Protein AF-A0A8I3A8F8-F1 (afdb_monomer_lite)

InterPro domains:
  IPR000783 RNA polymerase, subunit H/Rpb5 C-terminal [PF01191] (119-144)
  IPR005571 RNA polymerase, Rpb5, N-terminal [PF03871] (6-73)
  IPR014381 DNA-directed RNA polymerase subunit Rpo5/Rpb5 [PTHR10535] (3-144)
  IPR035913 RPB5-like RNA polymerase subunit superfamily [G3DSA:3.90.940.20] (117-144)
  IPR036710 RNA polymerase Rpb5, N-terminal domain superfamily [G3DSA:3.40.1340.10] (1-116)
  IPR036710 RNA polymerase Rpb5, N-terminal domain superfamily [SSF53036] (30-120)

Secondary structure (DSSP, 8-state):
--HHHHHHHHB-TT--B--SSHHHHHGGG-SSS---GGGG-EEEE-SS-TT-EEEEEE---SEE-HHHHHHHHHHHHHTT--EEEEEESSEE-HHHHHHHHHHTTT-EEEEEEHHHHSS-GGGSTTS----PPPHHHHHHHHT-

Organism: NCBI:txid495285

Foldseek 3Di:
DDPVVQQVVAPDPPGDGDDDDLVVVVVVPPDDDPDQCQVSWDKDADPVDRVAIETEAEDPDQEDDLVVLVVQVVVCVVVVHQHYEYEHAHYYDPRNVVVCVVCVVRHHYHYDYPVRVPDDPCPDPPRDDDDDDDPVRVVVVVVD

Sequence (144 aa):
MDLASFRAHYANNGGSVECVVVLSYWTRKGADRADSRNQLNFFTNSQDNPADQIFIFFSDEKSVGVKTMRKLLGILEEKSIQRGIIIFPGNMTPSARKVIAAMSQQYRLEEFSEADLLVNITHHTLVPLHEVLTPEQKKDLLQK

pLDDT: mean 74.71, std 20.72, range [31.05, 93.69]

Structure (mmCIF, N/CA/C/O backbone):
data_AF-A0A8I3A8F8-F1
#
_entry.id   AF-A0A8I3A8F8-F1
#
loop_
_atom_site.group_PDB
_atom_site.id
_atom_site.type_symbol
_atom_site.label_atom_id
_atom_site.label_alt_id
_atom_site.label_comp_id
_atom_site.label_asym_id
_atom_site.label_entity_id
_atom_site.label_seq_id
_atom_site.pdbx_PDB_ins_code
_atom_site.Cartn_x
_atom_site.Cartn_y
_atom_site.Cartn_z
_atom_site.occupancy
_atom_site.B_iso_or_equiv
_atom_site.auth_seq_id
_atom_site.auth_comp_id
_atom_site.auth_asym_id
_atom_site.auth_atom_id
_atom_site.pdbx_PDB_model_num
ATOM 1 N N . MET A 1 1 ? -25.615 -20.678 -2.488 1.00 43.72 1 MET A N 1
ATOM 2 C CA . MET A 1 1 ? -25.601 -20.635 -3.965 1.00 43.72 1 MET A CA 1
ATOM 3 C C . MET A 1 1 ? -25.035 -21.949 -4.457 1.00 43.72 1 MET A C 1
ATOM 5 O O . MET A 1 1 ? -24.017 -22.369 -3.920 1.00 43.72 1 MET A O 1
ATOM 9 N N . ASP A 1 2 ? -25.712 -22.628 -5.383 1.00 36.03 2 ASP A N 1
ATOM 10 C CA . ASP A 1 2 ? -25.199 -23.880 -5.941 1.00 36.03 2 ASP A CA 1
ATOM 11 C C . ASP A 1 2 ? -24.080 -23.621 -6.977 1.00 36.03 2 ASP A C 1
ATOM 13 O O . ASP A 1 2 ? -23.972 -22.539 -7.561 1.00 36.03 2 ASP A O 1
ATOM 17 N N . LEU A 1 3 ? -23.236 -24.633 -7.185 1.00 40.59 3 LEU A N 1
ATOM 18 C CA . LEU A 1 3 ? -22.066 -24.606 -8.072 1.00 40.59 3 LEU A CA 1
ATOM 19 C C . LEU A 1 3 ? -22.401 -24.388 -9.560 1.00 40.59 3 LEU A C 1
ATOM 21 O O . LEU A 1 3 ? -21.558 -23.887 -10.305 1.00 40.59 3 LEU A O 1
ATOM 25 N N . ALA A 1 4 ? -23.602 -24.752 -10.008 1.00 43.59 4 ALA A N 1
ATOM 26 C CA . ALA A 1 4 ? -24.065 -24.553 -11.378 1.00 43.59 4 ALA A CA 1
ATOM 27 C C . ALA A 1 4 ? -24.474 -23.093 -11.622 1.00 43.59 4 ALA A C 1
ATOM 29 O O . ALA A 1 4 ? -24.077 -22.507 -12.630 1.00 43.59 4 ALA A O 1
ATOM 30 N N . SER A 1 5 ? -25.158 -22.475 -10.657 1.00 45.03 5 SER A N 1
ATOM 31 C CA . SER A 1 5 ? -25.518 -21.052 -10.690 1.00 45.03 5 SER A CA 1
ATOM 32 C C . SER A 1 5 ? -24.277 -20.143 -10.681 1.00 45.03 5 SER A C 1
ATOM 34 O O . SER A 1 5 ? -24.235 -19.122 -11.367 1.00 45.03 5 SER A O 1
ATOM 36 N N . PHE A 1 6 ? -23.224 -20.548 -9.963 1.00 40.97 6 PHE A N 1
ATOM 37 C CA . PHE A 1 6 ? -21.938 -19.844 -9.923 1.00 40.97 6 PHE A CA 1
ATOM 38 C C . PHE A 1 6 ? -21.132 -19.991 -11.229 1.00 40.97 6 PHE A C 1
ATOM 40 O O . PHE A 1 6 ? -20.544 -19.026 -11.710 1.00 40.97 6 PHE A O 1
ATOM 47 N N . ARG A 1 7 ? -21.151 -21.166 -11.874 1.00 41.94 7 ARG A N 1
ATOM 48 C CA . ARG A 1 7 ? -20.489 -21.371 -13.177 1.00 41.94 7 ARG A CA 1
ATOM 49 C C . ARG A 1 7 ? -21.151 -20.594 -14.314 1.00 41.94 7 ARG A C 1
ATOM 51 O O . ARG A 1 7 ? -20.440 -20.072 -15.162 1.00 41.94 7 ARG A O 1
ATOM 58 N N . ALA A 1 8 ? -22.478 -20.482 -14.327 1.00 48.00 8 ALA A N 1
ATOM 59 C CA . ALA A 1 8 ? -23.197 -19.787 -15.397 1.00 48.00 8 ALA A CA 1
ATOM 60 C C . ALA A 1 8 ? -22.913 -18.274 -15.443 1.00 48.00 8 ALA A C 1
ATOM 62 O O . ALA A 1 8 ? -22.900 -17.686 -16.520 1.00 48.00 8 ALA A O 1
ATOM 63 N N . HIS A 1 9 ? -22.663 -17.649 -14.288 1.00 43.19 9 HIS A N 1
ATOM 64 C CA . HIS A 1 9 ? -22.378 -16.214 -14.206 1.00 43.19 9 HIS A CA 1
ATOM 65 C C . HIS A 1 9 ? -20.888 -15.859 -14.322 1.00 43.19 9 HIS A C 1
ATOM 67 O O . HIS A 1 9 ? -20.578 -14.725 -14.681 1.00 43.19 9 HIS A O 1
ATOM 73 N N . TYR A 1 10 ? -19.978 -16.798 -14.030 1.00 40.03 10 TYR A N 1
ATOM 74 C CA . TYR A 1 10 ? -18.546 -16.506 -13.865 1.00 40.03 10 TYR A CA 1
ATOM 75 C C . TYR A 1 10 ? -17.596 -17.387 -14.694 1.00 40.03 10 TYR A C 1
ATOM 77 O O . TYR A 1 10 ? -16.387 -17.251 -14.533 1.00 40.03 10 TYR A O 1
ATOM 85 N N . ALA A 1 11 ? -18.090 -18.269 -15.574 1.00 33.91 11 ALA A N 1
ATOM 86 C CA . ALA A 1 11 ? -17.243 -19.076 -16.457 1.00 33.91 11 ALA A CA 1
ATOM 87 C C . ALA A 1 11 ? -17.405 -18.678 -17.934 1.00 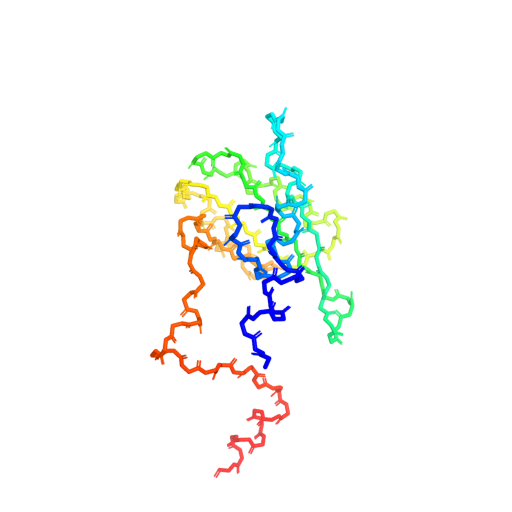33.91 11 ALA A C 1
ATOM 89 O O . ALA A 1 11 ? -18.495 -18.752 -18.496 1.00 33.91 11 ALA A O 1
ATOM 90 N N . ASN A 1 12 ? -16.298 -18.323 -18.591 1.00 41.12 12 ASN A N 1
ATOM 91 C CA . ASN A 1 12 ? -16.210 -18.362 -20.055 1.00 41.12 12 ASN A CA 1
ATOM 92 C C . ASN A 1 12 ? -16.084 -19.833 -20.525 1.00 41.12 12 ASN A C 1
ATOM 94 O O . ASN A 1 12 ? -15.818 -20.702 -19.692 1.00 41.12 12 ASN A O 1
ATOM 98 N N . ASN A 1 13 ? -16.224 -20.119 -21.831 1.00 40.00 13 ASN A N 1
ATOM 99 C CA . ASN A 1 13 ? -16.331 -21.464 -22.462 1.00 40.00 13 ASN A CA 1
ATOM 100 C C . ASN A 1 13 ? -15.266 -22.537 -22.084 1.00 40.00 13 ASN A C 1
ATOM 102 O O . ASN A 1 13 ? -15.340 -23.663 -22.567 1.00 40.00 13 ASN A O 1
ATOM 106 N N . GLY A 1 14 ? -14.289 -22.217 -21.230 1.00 41.94 14 GLY A N 1
ATOM 107 C CA . GLY A 1 14 ? -13.269 -23.113 -20.673 1.00 41.94 14 GLY A CA 1
ATOM 108 C C . GLY A 1 14 ? -13.325 -23.347 -19.151 1.00 41.94 14 GLY A C 1
ATOM 109 O O . GLY A 1 14 ? -12.421 -23.983 -18.622 1.00 41.94 14 GLY A O 1
ATOM 110 N N . GLY A 1 15 ? -14.347 -22.875 -18.424 1.00 35.62 15 GLY A N 1
ATOM 111 C CA . GLY A 1 15 ? -14.662 -23.399 -17.084 1.00 35.62 15 GLY A CA 1
ATOM 112 C C . GLY A 1 15 ? -13.813 -22.929 -15.889 1.00 35.62 15 GLY A C 1
ATOM 113 O O . GLY A 1 15 ? -13.746 -23.663 -14.904 1.00 35.62 15 GLY A O 1
ATOM 114 N N . SER A 1 16 ? -13.219 -21.731 -15.913 1.00 35.06 16 SER A N 1
ATOM 115 C CA . SER A 1 16 ? -12.575 -21.137 -14.722 1.00 35.06 16 SER A CA 1
ATOM 116 C C . SER A 1 16 ? -13.382 -19.955 -14.174 1.00 35.06 16 SER A C 1
ATOM 118 O O . SER A 1 16 ? -13.947 -19.197 -14.957 1.00 35.06 16 SER A O 1
ATOM 120 N N . VAL A 1 17 ? -13.460 -19.845 -12.844 1.00 33.91 17 VAL A N 1
ATOM 121 C CA . VAL A 1 17 ? -14.336 -18.938 -12.075 1.00 33.91 17 VAL A CA 1
ATOM 122 C C . VAL A 1 17 ? -13.547 -17.773 -11.468 1.00 33.91 17 VAL A C 1
ATOM 124 O O . VAL A 1 17 ? -12.486 -17.983 -10.884 1.00 33.91 17 VAL A O 1
ATOM 127 N N . GLU A 1 18 ? -14.074 -16.552 -11.571 1.00 39.47 18 GLU A N 1
ATOM 128 C CA . GLU A 1 18 ? -13.417 -15.323 -11.103 1.00 39.47 18 GLU A CA 1
ATOM 129 C C . GLU A 1 18 ? -14.057 -14.696 -9.858 1.00 39.47 18 GLU A C 1
ATOM 131 O O . GLU A 1 18 ? -15.266 -14.468 -9.814 1.00 39.47 18 GLU A O 1
ATOM 136 N N . CYS A 1 19 ? -13.219 -14.332 -8.878 1.00 31.05 19 CYS A N 1
ATOM 137 C CA . CYS A 1 19 ? -13.615 -13.700 -7.617 1.00 31.05 19 CYS A CA 1
ATOM 138 C C . CYS A 1 19 ? -13.135 -12.232 -7.505 1.00 31.05 19 CYS A C 1
ATOM 140 O O . CYS A 1 19 ? -11.993 -11.948 -7.162 1.00 31.05 19 CYS A O 1
ATOM 142 N N . VAL A 1 20 ? -14.065 -11.331 -7.832 1.00 34.25 20 VAL A N 1
ATOM 143 C CA . VAL A 1 20 ? -14.497 -10.060 -7.201 1.00 34.25 20 VAL A CA 1
ATOM 144 C C . VAL A 1 20 ? -13.481 -8.942 -6.817 1.00 34.25 20 VAL A C 1
ATOM 146 O O . VAL A 1 20 ? -12.651 -9.037 -5.919 1.00 34.25 20 VAL A O 1
ATOM 149 N N . VAL A 1 21 ? -13.719 -7.809 -7.500 1.00 38.59 21 VAL A N 1
ATOM 150 C CA . VAL A 1 21 ? -13.258 -6.399 -7.458 1.00 38.59 21 VAL A CA 1
ATOM 151 C C . VAL A 1 21 ? -11.853 -6.071 -7.953 1.00 38.59 21 VAL A C 1
ATOM 153 O O . VAL A 1 21 ? -11.753 -5.355 -8.951 1.00 38.59 21 VAL A O 1
ATOM 156 N N . VAL A 1 22 ? -10.778 -6.588 -7.353 1.00 39.31 22 VAL A N 1
ATOM 157 C CA . VAL A 1 22 ? -9.417 -6.294 -7.864 1.00 39.31 22 VAL A CA 1
ATOM 158 C C . VAL A 1 22 ? -9.124 -7.121 -9.121 1.00 39.31 22 VAL A C 1
ATOM 160 O O . VAL A 1 22 ? -8.580 -6.603 -10.095 1.00 39.31 22 VAL A O 1
ATOM 163 N N . LEU A 1 23 ? -9.590 -8.375 -9.152 1.00 37.56 23 LEU A N 1
ATOM 164 C CA . LEU A 1 23 ? -9.457 -9.247 -10.322 1.00 37.56 23 LEU A CA 1
ATOM 165 C C . LEU A 1 23 ? -10.349 -8.827 -11.493 1.00 37.56 23 LEU A C 1
ATOM 167 O O . LEU A 1 23 ? -9.898 -8.894 -12.628 1.00 37.56 23 LEU A O 1
ATOM 171 N N . SER A 1 24 ? -11.550 -8.295 -11.243 1.00 38.94 24 SER A N 1
ATOM 172 C CA . SER A 1 24 ? -12.472 -7.890 -12.319 1.00 38.94 24 SER A CA 1
ATOM 173 C C . SER A 1 24 ? -11.958 -6.734 -13.190 1.00 38.94 24 SER A C 1
ATOM 175 O O . SER A 1 24 ? -12.414 -6.573 -14.321 1.00 38.94 24 SER A O 1
ATOM 177 N N . TYR A 1 25 ? -11.004 -5.934 -12.700 1.00 39.12 25 TYR A N 1
ATOM 178 C CA . TYR A 1 25 ? -10.289 -4.961 -13.537 1.00 39.12 25 TYR A CA 1
ATOM 179 C C . TYR A 1 25 ? -9.145 -5.599 -14.337 1.00 39.12 25 TYR A C 1
ATOM 181 O O . TYR A 1 25 ? -8.842 -5.142 -15.438 1.00 39.12 25 TYR A O 1
ATOM 189 N N . TRP A 1 26 ? -8.544 -6.669 -13.814 1.00 41.31 26 TRP A N 1
ATOM 190 C CA . TRP A 1 26 ? -7.421 -7.377 -14.427 1.00 41.31 26 TRP A CA 1
ATOM 191 C C . TRP A 1 26 ? -7.866 -8.292 -15.581 1.00 41.31 26 TRP A C 1
ATOM 193 O O . TRP A 1 26 ? -7.262 -8.295 -16.649 1.00 41.31 26 TRP A O 1
ATOM 203 N N . THR A 1 27 ? -8.979 -9.007 -15.439 1.00 40.84 27 THR A N 1
ATOM 204 C CA . THR A 1 27 ? -9.503 -9.948 -16.452 1.00 40.84 27 THR A CA 1
ATOM 205 C C . THR A 1 27 ? -10.358 -9.329 -17.541 1.00 40.84 27 THR A C 1
ATOM 207 O O . THR A 1 27 ? -10.540 -9.941 -18.594 1.00 40.84 27 THR A O 1
ATOM 210 N N . ARG A 1 28 ? -10.821 -8.084 -17.380 1.00 37.34 28 ARG A N 1
ATOM 211 C CA . ARG A 1 28 ? -11.478 -7.365 -18.484 1.00 37.34 28 ARG A CA 1
ATOM 212 C C . ARG A 1 28 ? -10.496 -6.901 -19.568 1.00 37.34 28 ARG A C 1
ATOM 214 O O . ARG A 1 28 ? -10.931 -6.533 -20.656 1.00 37.34 28 ARG A O 1
ATOM 221 N N . LYS A 1 29 ? -9.188 -6.928 -19.292 1.00 37.31 29 LYS A N 1
ATOM 222 C CA . LYS A 1 29 ? -8.111 -6.543 -20.218 1.00 37.31 29 LYS A CA 1
ATOM 223 C C . LYS A 1 29 ? -7.098 -7.675 -20.434 1.00 37.31 29 LYS A C 1
ATOM 225 O O . LYS A 1 29 ? -5.892 -7.474 -20.370 1.00 37.31 29 LYS A O 1
ATOM 230 N N . GLY A 1 30 ? -7.584 -8.879 -20.713 1.00 44.97 30 GLY A N 1
ATOM 231 C CA . GLY A 1 30 ? -6.732 -10.013 -21.065 1.00 44.97 30 GLY A CA 1
ATOM 232 C C . GLY A 1 30 ? -6.934 -10.491 -22.499 1.00 44.97 30 GLY A C 1
ATOM 233 O O . GLY A 1 30 ? -7.512 -11.556 -22.675 1.00 44.97 30 GLY A O 1
ATOM 234 N N . ALA A 1 31 ? -6.464 -9.739 -23.502 1.00 40.25 31 ALA A N 1
ATOM 235 C CA . ALA A 1 31 ? -6.115 -10.292 -24.819 1.00 40.25 31 ALA A CA 1
ATOM 236 C C . ALA A 1 31 ? -5.251 -9.308 -25.640 1.00 40.25 31 ALA A C 1
ATOM 238 O O . ALA A 1 31 ? -5.726 -8.269 -26.093 1.00 40.25 31 ALA A O 1
ATOM 239 N N . ASP A 1 32 ? -3.992 -9.688 -25.873 1.00 39.19 32 ASP A N 1
ATOM 240 C CA . ASP A 1 32 ? -3.160 -9.275 -27.019 1.00 39.19 32 ASP A CA 1
ATOM 241 C C . ASP A 1 32 ? -2.500 -7.889 -27.093 1.00 39.19 32 ASP A C 1
ATOM 243 O O . ASP A 1 32 ? -2.165 -7.423 -28.187 1.00 39.19 32 ASP A O 1
ATOM 247 N N . ARG A 1 33 ? -2.164 -7.235 -25.978 1.00 40.34 33 ARG A N 1
ATOM 248 C CA . ARG A 1 33 ? -1.206 -6.116 -26.037 1.00 40.34 33 ARG A CA 1
ATOM 249 C C . ARG A 1 33 ? -0.219 -6.189 -24.888 1.00 40.34 33 ARG A C 1
ATOM 251 O O . ARG A 1 33 ? -0.566 -6.562 -23.776 1.00 40.34 33 ARG A O 1
ATOM 258 N N . ALA A 1 34 ? 1.029 -5.827 -25.168 1.00 45.94 34 ALA A N 1
ATOM 259 C CA . ALA A 1 34 ? 2.009 -5.463 -24.156 1.00 45.94 34 ALA A CA 1
ATOM 260 C C . ALA A 1 34 ? 1.487 -4.228 -23.389 1.00 45.94 34 ALA A C 1
ATOM 262 O O . ALA A 1 34 ? 1.885 -3.097 -23.659 1.00 45.94 34 ALA A O 1
ATOM 263 N N . ASP A 1 35 ? 0.512 -4.433 -22.507 1.00 51.22 35 ASP A N 1
ATOM 264 C CA . ASP A 1 35 ? -0.185 -3.383 -21.780 1.00 51.22 35 ASP A CA 1
ATOM 265 C C . ASP A 1 35 ? 0.656 -2.994 -20.563 1.00 51.22 35 ASP A C 1
ATOM 267 O O . ASP A 1 35 ? 0.861 -3.764 -19.628 1.00 51.22 35 ASP A O 1
ATOM 271 N N . SER A 1 36 ? 1.221 -1.790 -20.621 1.00 57.66 36 SER A N 1
ATOM 272 C CA . SER A 1 36 ? 2.103 -1.218 -19.601 1.00 57.66 36 SER A CA 1
ATOM 273 C C . SER A 1 36 ? 1.463 -1.298 -18.208 1.00 57.66 36 SER A C 1
ATOM 275 O O . SER A 1 36 ? 0.338 -0.814 -18.057 1.00 57.66 36 SER A O 1
ATOM 277 N N . ARG A 1 37 ? 2.153 -1.820 -17.173 1.00 64.31 37 ARG A N 1
ATOM 278 C CA . ARG A 1 37 ? 1.557 -1.966 -15.823 1.00 64.31 37 ARG A CA 1
ATOM 279 C C . ARG A 1 37 ? 1.136 -0.632 -15.218 1.00 64.31 37 ARG A C 1
ATOM 281 O O . ARG A 1 37 ? 0.261 -0.601 -14.364 1.00 64.31 37 ARG A O 1
ATOM 288 N N . ASN A 1 38 ? 1.653 0.485 -15.730 1.00 62.12 38 ASN A N 1
ATOM 289 C CA . ASN A 1 38 ? 1.142 1.819 -15.411 1.00 62.12 38 ASN A CA 1
ATOM 290 C C . ASN A 1 38 ? -0.374 2.000 -15.658 1.00 62.12 38 ASN A C 1
ATOM 292 O O . ASN A 1 38 ? -0.974 2.861 -15.020 1.00 62.12 38 ASN A O 1
ATOM 296 N N . GLN A 1 39 ? -1.003 1.220 -16.550 1.00 65.00 39 GLN A N 1
ATOM 297 C CA . GLN A 1 39 ? -2.459 1.238 -16.775 1.00 65.00 39 GLN A CA 1
ATOM 298 C C . GLN A 1 39 ? -3.258 0.557 -15.652 1.00 65.00 39 GLN A C 1
ATOM 300 O O . GLN A 1 39 ? -4.473 0.719 -15.590 1.00 65.00 39 GLN A O 1
ATOM 305 N N . LEU A 1 40 ? -2.590 -0.201 -14.778 1.00 71.62 40 LEU A N 1
ATOM 306 C CA . LEU A 1 40 ? 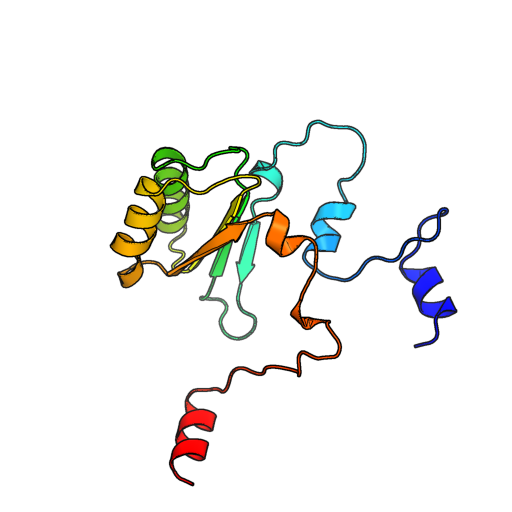-3.193 -0.846 -13.611 1.00 71.62 40 LEU A CA 1
ATOM 307 C C . LEU A 1 40 ? -3.217 0.080 -12.392 1.00 71.62 40 LEU A C 1
ATOM 309 O O . LEU A 1 40 ? -3.751 -0.296 -11.358 1.00 71.62 40 LEU A O 1
ATOM 313 N N . ASN A 1 41 ? -2.644 1.281 -12.488 1.00 79.62 41 ASN A N 1
ATOM 314 C CA . ASN A 1 41 ? -2.682 2.252 -11.403 1.00 79.62 41 ASN A CA 1
ATOM 315 C C . ASN A 1 41 ? -4.088 2.841 -11.286 1.00 79.62 41 ASN A C 1
ATOM 317 O O . ASN A 1 41 ? -4.591 3.439 -12.240 1.00 79.62 41 ASN A O 1
ATOM 321 N N . PHE A 1 42 ? -4.703 2.726 -10.113 1.00 81.00 42 PHE A N 1
ATOM 322 C CA . PHE A 1 42 ? -6.023 3.294 -9.856 1.00 81.00 42 PHE A CA 1
ATOM 323 C C . PHE A 1 42 ? -6.133 3.847 -8.437 1.00 81.00 42 PHE A C 1
ATOM 325 O O . PHE A 1 42 ? -5.327 3.553 -7.553 1.00 81.00 42 PHE A O 1
ATOM 332 N N . PHE A 1 43 ? -7.149 4.682 -8.242 1.00 81.44 43 PHE A N 1
ATOM 333 C CA . PHE A 1 43 ? -7.511 5.254 -6.954 1.00 81.44 43 PHE A CA 1
ATOM 334 C C . PHE A 1 43 ? -8.818 4.625 -6.496 1.00 81.44 43 PHE A C 1
ATOM 336 O O . PHE A 1 43 ? -9.697 4.350 -7.316 1.00 81.44 43 PHE A O 1
ATOM 343 N N . THR A 1 44 ? -8.952 4.421 -5.195 1.00 78.12 44 THR A N 1
ATOM 344 C CA . THR A 1 44 ? -10.209 4.001 -4.582 1.00 78.12 44 THR A CA 1
ATOM 345 C C . THR A 1 44 ? -10.513 4.884 -3.387 1.00 78.12 44 THR A C 1
ATOM 347 O O . THR A 1 44 ? -9.601 5.345 -2.703 1.00 78.12 44 THR A O 1
ATOM 350 N N . ASN A 1 45 ? -11.797 5.101 -3.131 1.00 79.06 45 ASN A N 1
ATOM 351 C CA . ASN A 1 45 ? -12.260 5.869 -1.984 1.00 79.06 45 ASN A CA 1
ATOM 352 C C . ASN A 1 45 ? -12.777 4.908 -0.919 1.00 79.06 45 ASN A C 1
ATOM 354 O O . ASN A 1 45 ? -13.291 3.834 -1.246 1.00 79.06 45 ASN A O 1
ATOM 358 N N . SER A 1 46 ? -12.646 5.294 0.345 1.00 74.50 46 SER A N 1
ATOM 359 C CA . SER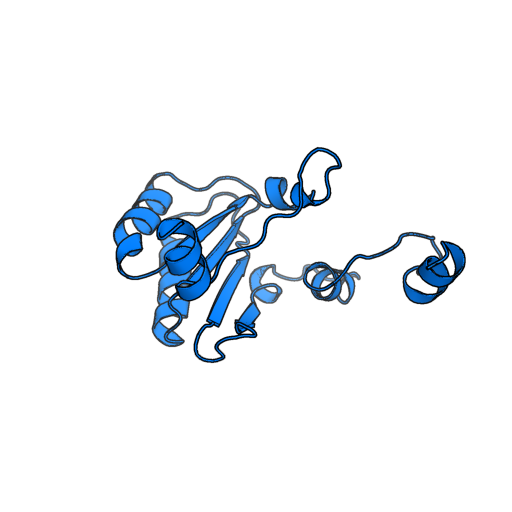 A 1 46 ? -13.285 4.568 1.434 1.00 74.50 46 SER A CA 1
ATOM 360 C C . SER A 1 46 ? -14.807 4.694 1.336 1.00 74.50 46 SER A C 1
ATOM 362 O O . SER A 1 46 ? -15.336 5.733 0.934 1.00 74.50 46 SER A O 1
ATOM 364 N N . GLN A 1 47 ? -15.513 3.628 1.716 1.00 71.81 47 GLN A N 1
ATOM 365 C CA . GLN A 1 47 ? -16.974 3.611 1.768 1.00 71.81 47 GLN A CA 1
ATOM 366 C C . GLN A 1 47 ? -17.507 4.508 2.893 1.00 71.81 47 GLN A C 1
ATOM 368 O O . GLN A 1 47 ? -18.535 5.160 2.723 1.00 71.81 47 GLN A O 1
ATOM 373 N N . ASP A 1 48 ? -16.784 4.572 4.012 1.00 71.44 48 ASP A N 1
ATOM 374 C CA . ASP A 1 48 ? -17.204 5.309 5.206 1.00 71.44 48 ASP A CA 1
ATOM 375 C C . ASP A 1 48 ? -16.818 6.791 5.145 1.00 71.44 48 ASP A C 1
ATOM 377 O O . ASP A 1 48 ? -17.480 7.643 5.735 1.00 71.44 48 ASP A O 1
ATOM 381 N N . ASN A 1 49 ? -15.734 7.115 4.429 1.00 72.12 49 ASN A N 1
ATOM 382 C CA . ASN A 1 49 ? -15.255 8.485 4.288 1.00 72.12 49 ASN A CA 1
ATOM 383 C C . ASN A 1 49 ? -14.754 8.765 2.858 1.00 72.12 49 ASN A C 1
ATOM 385 O O . ASN A 1 49 ? -13.645 8.362 2.514 1.00 72.12 49 ASN A O 1
ATOM 389 N N . PRO A 1 50 ? -15.497 9.524 2.035 1.00 73.75 50 PRO A N 1
ATOM 390 C CA . PRO A 1 50 ? -15.092 9.828 0.662 1.00 73.75 50 PRO A CA 1
ATOM 391 C C . PRO A 1 50 ? -13.882 10.774 0.564 1.00 73.75 50 PRO A C 1
ATOM 393 O O . PRO A 1 50 ? -13.275 10.869 -0.503 1.00 73.75 50 PRO A O 1
ATOM 396 N N . ALA A 1 51 ? -13.519 11.472 1.650 1.00 74.12 51 ALA A N 1
ATOM 397 C CA . ALA A 1 51 ? -12.274 12.241 1.720 1.00 74.12 51 ALA A CA 1
ATOM 398 C C . ALA A 1 51 ? -11.048 11.335 1.900 1.00 74.12 51 ALA A C 1
ATOM 400 O O . ALA A 1 51 ? -9.919 11.765 1.673 1.00 74.12 51 ALA A O 1
ATOM 401 N N . ASP A 1 52 ? -11.267 10.084 2.303 1.00 77.69 52 ASP A N 1
ATOM 402 C CA . ASP A 1 52 ? -10.214 9.106 2.430 1.00 77.69 52 ASP A CA 1
ATOM 403 C C . ASP A 1 52 ? -10.027 8.329 1.127 1.00 77.69 52 ASP A C 1
ATOM 405 O O . ASP A 1 52 ? -10.856 7.499 0.746 1.00 77.69 52 ASP A O 1
ATOM 409 N N . GLN A 1 53 ? -8.922 8.612 0.448 1.00 82.81 53 GLN A N 1
ATOM 410 C CA . GLN A 1 53 ? -8.563 7.977 -0.811 1.00 82.81 53 GLN A CA 1
ATOM 411 C C . GLN A 1 53 ? -7.289 7.162 -0.640 1.00 82.81 53 GLN A C 1
ATOM 413 O O . GLN A 1 53 ? -6.386 7.523 0.117 1.00 82.81 53 GLN A O 1
ATOM 418 N N . ILE A 1 54 ? -7.212 6.065 -1.381 1.00 87.00 54 ILE A N 1
ATOM 419 C CA . ILE A 1 54 ? -6.045 5.197 -1.447 1.00 87.00 54 ILE A CA 1
ATOM 420 C C . ILE A 1 54 ? -5.603 5.138 -2.898 1.00 87.00 54 ILE A C 1
ATOM 422 O O . ILE A 1 54 ? -6.400 4.846 -3.793 1.00 87.00 54 ILE A O 1
ATOM 426 N N . PHE A 1 55 ? -4.320 5.398 -3.127 1.00 88.88 55 PHE A N 1
ATOM 427 C CA . PHE A 1 55 ? -3.710 5.204 -4.433 1.00 88.88 55 PHE A CA 1
ATOM 428 C C . PHE A 1 55 ? -2.965 3.876 -4.494 1.00 88.88 55 PHE A C 1
ATOM 430 O O . PHE A 1 55 ? -2.112 3.604 -3.650 1.00 88.88 55 PHE A O 1
ATOM 437 N N . ILE A 1 56 ? -3.256 3.072 -5.514 1.00 87.81 56 ILE A N 1
ATOM 438 C CA . ILE A 1 56 ? -2.582 1.799 -5.758 1.00 87.81 56 ILE A CA 1
ATOM 439 C C . ILE A 1 56 ? -1.665 1.965 -6.967 1.00 87.81 56 ILE A C 1
ATOM 441 O O . ILE A 1 56 ? -2.111 2.299 -8.068 1.00 87.81 56 ILE A O 1
ATOM 445 N N . PHE A 1 57 ? -0.373 1.735 -6.743 1.00 89.94 57 PHE A N 1
ATOM 446 C CA . PHE A 1 57 ? 0.684 1.909 -7.726 1.00 89.94 57 PHE A CA 1
ATOM 447 C C . PHE A 1 57 ? 1.380 0.582 -8.039 1.00 89.94 57 PHE A C 1
ATOM 449 O O . PHE A 1 57 ? 2.091 0.016 -7.209 1.00 89.94 57 PHE A O 1
ATOM 456 N N . PHE A 1 58 ? 1.221 0.120 -9.272 1.00 88.06 58 PHE A N 1
ATOM 457 C CA . PHE A 1 58 ? 1.905 -1.024 -9.848 1.00 88.06 58 PHE A CA 1
ATOM 458 C C . PHE A 1 58 ? 3.208 -0.576 -10.506 1.00 88.06 58 PHE A C 1
ATOM 460 O O . PHE A 1 58 ? 3.225 0.167 -11.491 1.00 88.06 58 PHE A O 1
ATOM 467 N N . SER A 1 59 ? 4.323 -1.055 -9.963 1.00 87.44 59 SER A N 1
ATOM 468 C CA . SER A 1 59 ? 5.641 -0.814 -10.532 1.00 87.44 59 SER A CA 1
ATOM 469 C C . SER A 1 59 ? 5.929 -1.771 -11.691 1.00 87.44 59 SER A C 1
ATOM 471 O O . SER A 1 59 ? 5.823 -2.988 -11.557 1.00 87.44 59 SER A O 1
ATOM 473 N N . ASP A 1 60 ? 6.389 -1.220 -12.815 1.00 84.69 60 ASP A N 1
ATOM 474 C CA . ASP A 1 60 ? 6.969 -1.986 -13.926 1.00 84.69 60 ASP A CA 1
ATOM 475 C C . ASP A 1 60 ? 8.399 -2.476 -13.640 1.00 84.69 60 ASP A C 1
ATOM 477 O O . ASP A 1 60 ? 8.903 -3.391 -14.297 1.00 84.69 60 ASP A O 1
ATOM 481 N N . GLU A 1 61 ? 9.074 -1.874 -12.659 1.00 84.50 61 GLU A N 1
ATOM 482 C CA . GLU A 1 61 ? 10.465 -2.177 -12.338 1.00 84.50 61 GLU A CA 1
ATOM 483 C C . GLU A 1 61 ? 10.578 -3.436 -11.469 1.00 84.50 61 GLU A C 1
ATOM 485 O O . GLU A 1 61 ? 9.982 -3.517 -10.394 1.00 84.50 61 GLU A O 1
ATOM 490 N N . LYS A 1 62 ? 11.423 -4.391 -11.891 1.00 84.12 62 LYS A N 1
ATOM 491 C CA . LYS A 1 62 ? 11.781 -5.579 -11.087 1.00 84.12 62 LYS A CA 1
ATOM 492 C C . LYS A 1 62 ? 12.449 -5.219 -9.762 1.00 84.12 62 LYS A C 1
ATOM 494 O O . LYS A 1 62 ? 12.315 -5.950 -8.789 1.00 84.12 62 LYS A O 1
ATOM 499 N N . SER A 1 63 ? 13.210 -4.132 -9.739 1.00 87.25 63 SER A N 1
ATOM 500 C CA . SER A 1 63 ? 13.856 -3.627 -8.535 1.00 87.25 63 SER A CA 1
ATOM 501 C C . SER A 1 63 ? 13.445 -2.183 -8.351 1.00 87.25 63 SER A C 1
ATOM 503 O O . SER A 1 63 ? 13.843 -1.326 -9.139 1.00 87.25 63 SER A O 1
ATOM 505 N N . VAL A 1 64 ? 12.618 -1.920 -7.345 1.00 90.62 64 VAL A N 1
ATOM 506 C CA . VAL A 1 64 ? 12.078 -0.579 -7.141 1.00 90.62 64 VAL A CA 1
ATOM 507 C C . VAL A 1 64 ? 13.111 0.269 -6.408 1.00 90.62 64 VAL A C 1
ATOM 509 O O . VAL A 1 64 ? 13.575 -0.051 -5.306 1.00 90.62 64 VAL A O 1
ATOM 512 N N . GLY A 1 65 ? 13.500 1.365 -7.051 1.00 91.81 65 GLY A N 1
ATOM 513 C CA . GLY A 1 65 ? 14.467 2.322 -6.528 1.00 91.81 65 GLY A CA 1
ATOM 514 C C . GLY A 1 65 ? 13.836 3.547 -5.864 1.00 91.81 65 GLY A C 1
ATOM 515 O O . GLY A 1 65 ? 12.625 3.769 -5.877 1.00 91.81 65 GLY A O 1
ATOM 516 N N . VAL A 1 66 ? 14.702 4.423 -5.347 1.00 90.50 66 VAL A N 1
ATOM 517 C CA . VAL A 1 66 ? 14.309 5.727 -4.777 1.00 90.50 66 VAL A CA 1
ATOM 518 C C . VAL A 1 66 ? 13.618 6.615 -5.820 1.00 90.50 66 VAL A C 1
ATOM 520 O O . VAL A 1 66 ? 12.731 7.391 -5.478 1.00 90.50 66 VAL A O 1
ATOM 523 N N . LYS A 1 67 ? 13.996 6.494 -7.099 1.00 91.19 67 LYS A N 1
ATOM 524 C CA . LYS A 1 67 ? 13.401 7.256 -8.207 1.00 91.19 67 LYS A CA 1
ATOM 525 C C . LYS A 1 67 ? 11.895 7.000 -8.326 1.00 91.19 67 LYS A C 1
ATOM 527 O O . LYS A 1 67 ? 11.114 7.947 -8.371 1.00 91.19 67 LYS A O 1
ATOM 532 N N . THR A 1 68 ? 11.500 5.732 -8.326 1.00 90.56 68 THR A N 1
ATOM 533 C CA . THR A 1 68 ? 10.101 5.302 -8.452 1.00 90.56 68 THR A CA 1
ATOM 534 C C . THR A 1 68 ? 9.296 5.681 -7.214 1.00 90.56 68 THR A C 1
ATOM 536 O O . THR A 1 68 ? 8.178 6.171 -7.340 1.00 90.56 68 THR A O 1
ATOM 539 N N . MET A 1 69 ? 9.909 5.607 -6.029 1.00 90.81 69 MET A N 1
ATOM 540 C CA . MET A 1 69 ? 9.291 6.094 -4.792 1.00 90.81 69 MET A CA 1
ATOM 541 C C . MET A 1 69 ? 9.022 7.606 -4.818 1.00 90.81 69 MET A C 1
ATOM 543 O O . MET A 1 69 ? 7.944 8.052 -4.442 1.00 90.81 69 MET A O 1
ATOM 547 N N . ARG A 1 70 ? 9.965 8.416 -5.318 1.00 90.06 70 ARG A N 1
ATOM 548 C CA . ARG A 1 70 ? 9.753 9.867 -5.479 1.00 90.06 70 ARG A CA 1
ATOM 549 C C . ARG A 1 70 ? 8.634 10.180 -6.472 1.00 90.06 70 ARG A C 1
ATOM 551 O O . ARG A 1 70 ? 7.875 11.111 -6.238 1.00 90.06 70 ARG A O 1
ATOM 558 N N . LYS A 1 71 ? 8.509 9.394 -7.549 1.00 90.38 71 LYS A N 1
ATOM 559 C CA . LYS A 1 71 ? 7.393 9.512 -8.500 1.00 90.38 71 LYS A CA 1
ATOM 560 C C . LYS A 1 71 ? 6.052 9.233 -7.816 1.00 90.38 71 LYS A C 1
ATOM 562 O O . LYS A 1 71 ? 5.119 10.002 -8.005 1.00 90.38 71 LYS A O 1
ATOM 567 N N . LEU A 1 72 ? 5.972 8.169 -7.013 1.00 89.69 72 LEU A N 1
ATOM 568 C CA . LEU A 1 72 ? 4.774 7.841 -6.235 1.00 89.69 72 LEU A CA 1
ATOM 569 C C . LEU A 1 72 ? 4.398 8.983 -5.282 1.00 89.69 72 LEU A C 1
ATOM 571 O O . LEU A 1 72 ? 3.257 9.432 -5.293 1.00 89.69 72 LEU A O 1
ATOM 575 N N . LEU A 1 73 ? 5.367 9.485 -4.513 1.00 90.50 73 LEU A N 1
ATOM 576 C CA . LEU A 1 73 ? 5.163 10.607 -3.593 1.00 90.50 73 LEU A CA 1
ATOM 577 C C . LEU A 1 73 ? 4.676 11.871 -4.310 1.00 90.50 73 LEU A C 1
ATOM 579 O O . LEU A 1 73 ? 3.765 12.519 -3.816 1.00 90.50 73 LEU A O 1
ATOM 583 N N . GLY A 1 74 ? 5.220 12.184 -5.490 1.00 91.06 74 GLY A N 1
ATOM 584 C CA . GLY A 1 74 ? 4.762 13.328 -6.281 1.00 91.06 74 GLY A CA 1
ATOM 585 C C . GLY A 1 74 ? 3.296 13.210 -6.710 1.00 91.06 74 GLY A C 1
ATOM 586 O O . GLY A 1 74 ? 2.560 14.185 -6.629 1.00 91.06 74 GLY A O 1
ATOM 587 N N . ILE A 1 75 ? 2.845 12.010 -7.096 1.00 89.50 75 ILE A N 1
ATOM 588 C CA . ILE A 1 75 ? 1.434 11.770 -7.451 1.00 89.50 75 ILE A CA 1
ATOM 589 C C . ILE A 1 75 ? 0.526 11.914 -6.220 1.00 89.50 75 ILE A C 1
ATOM 591 O O . ILE A 1 75 ? -0.570 12.466 -6.323 1.00 89.50 75 ILE A O 1
ATOM 595 N N . LEU A 1 76 ? 0.971 11.411 -5.064 1.00 90.19 76 LEU A N 1
ATOM 596 C CA . LEU A 1 76 ? 0.234 11.530 -3.803 1.00 90.19 76 LEU A CA 1
ATOM 597 C C . LEU A 1 76 ? 0.105 12.989 -3.360 1.00 90.19 76 LEU A C 1
ATOM 599 O O . LEU A 1 76 ? -0.977 13.408 -2.962 1.00 90.19 76 LEU A O 1
ATOM 603 N N . GLU A 1 77 ? 1.180 13.765 -3.480 1.00 91.25 77 GLU A N 1
ATOM 604 C CA . GLU A 1 77 ? 1.192 15.191 -3.157 1.00 91.25 77 GLU A CA 1
ATOM 605 C C . GLU A 1 77 ? 0.292 15.993 -4.109 1.00 91.25 77 GLU A C 1
ATOM 607 O O . GLU A 1 77 ? -0.553 16.757 -3.647 1.00 91.25 77 GLU A O 1
ATOM 612 N N . GLU A 1 78 ? 0.388 15.757 -5.423 1.00 91.12 78 GLU A N 1
ATOM 613 C CA . GLU A 1 78 ? -0.429 16.434 -6.443 1.00 91.12 78 GLU A CA 1
ATOM 614 C C . GLU A 1 78 ? -1.932 16.204 -6.234 1.00 91.12 78 GLU A C 1
ATOM 616 O O . GLU A 1 78 ? -2.743 17.114 -6.408 1.00 91.12 78 GLU A O 1
ATOM 621 N N . LYS A 1 79 ? -2.315 14.986 -5.841 1.00 84.88 79 LYS A N 1
ATOM 622 C CA . LYS A 1 79 ? -3.717 14.613 -5.613 1.00 84.88 79 LYS A CA 1
ATOM 623 C C . LYS A 1 79 ? -4.171 14.784 -4.164 1.00 84.88 79 LYS A C 1
ATOM 625 O O . LYS A 1 79 ? -5.332 14.514 -3.872 1.00 84.88 79 LYS A O 1
ATOM 630 N N . SER A 1 80 ? -3.288 15.242 -3.275 1.00 87.69 80 SER A N 1
ATOM 631 C CA . SER A 1 80 ? -3.541 15.387 -1.837 1.00 87.69 80 SER A CA 1
ATOM 632 C C . SER A 1 80 ? -4.037 14.092 -1.169 1.00 87.69 80 SER A C 1
ATOM 634 O O . SER A 1 80 ? -4.966 14.085 -0.364 1.00 87.69 80 SER A O 1
ATOM 636 N N . ILE A 1 81 ? -3.412 12.965 -1.517 1.00 87.50 81 ILE A N 1
ATOM 637 C CA . ILE A 1 81 ? -3.754 11.638 -0.999 1.00 87.50 81 ILE A CA 1
ATOM 638 C C . ILE A 1 81 ? -2.734 11.225 0.060 1.00 87.50 81 ILE A C 1
ATOM 640 O O . ILE A 1 81 ? -1.528 11.245 -0.171 1.00 87.50 81 ILE A O 1
ATOM 644 N N . GLN A 1 82 ? -3.220 10.805 1.227 1.00 87.06 82 GLN A N 1
ATOM 645 C CA . GLN A 1 82 ? -2.364 10.445 2.363 1.00 87.06 82 GLN A CA 1
ATOM 646 C C . GLN A 1 82 ? -1.976 8.960 2.395 1.00 87.06 82 GLN A C 1
ATOM 648 O O . GLN A 1 82 ? -1.000 8.595 3.053 1.00 87.06 82 GLN A O 1
ATOM 653 N N . ARG A 1 83 ? -2.731 8.097 1.700 1.00 89.19 83 ARG A N 1
ATOM 654 C CA . ARG A 1 83 ? -2.548 6.639 1.685 1.00 89.19 83 ARG A CA 1
ATOM 655 C C . ARG A 1 83 ? -2.123 6.130 0.314 1.00 89.19 83 ARG A C 1
ATOM 657 O O . ARG A 1 83 ? -2.774 6.397 -0.694 1.00 89.19 83 ARG A O 1
ATOM 664 N N . GLY A 1 84 ? -1.052 5.346 0.294 1.00 89.44 84 GLY A N 1
ATOM 665 C CA . GLY A 1 84 ? -0.517 4.752 -0.924 1.00 89.44 84 GLY A CA 1
ATOM 666 C C . GLY A 1 84 ? -0.110 3.300 -0.720 1.00 89.44 84 GLY A C 1
ATOM 667 O O . GLY A 1 84 ? 0.481 2.954 0.299 1.00 89.44 84 GLY A O 1
ATOM 668 N N . ILE A 1 85 ? -0.394 2.464 -1.710 1.00 90.38 85 ILE A N 1
ATOM 669 C CA . ILE A 1 85 ? 0.039 1.070 -1.760 1.00 90.38 85 ILE A CA 1
ATOM 670 C C . ILE A 1 85 ? 0.917 0.898 -2.996 1.00 90.38 85 ILE A C 1
ATOM 672 O O . ILE A 1 85 ? 0.499 1.246 -4.100 1.00 90.38 85 ILE A O 1
ATOM 676 N N . ILE A 1 86 ? 2.124 0.359 -2.821 1.00 90.50 86 ILE A N 1
ATOM 677 C CA . ILE A 1 86 ? 3.021 0.012 -3.927 1.00 90.50 86 ILE A CA 1
ATOM 678 C C . ILE A 1 86 ? 3.132 -1.501 -4.088 1.00 90.50 86 ILE A C 1
ATOM 680 O O . ILE A 1 86 ? 3.446 -2.215 -3.139 1.00 90.50 86 ILE A O 1
ATOM 684 N N . ILE A 1 87 ? 2.916 -1.968 -5.317 1.00 89.94 87 ILE A N 1
ATOM 685 C CA . ILE A 1 87 ? 3.006 -3.375 -5.707 1.00 89.94 87 ILE A CA 1
ATOM 686 C C . ILE A 1 87 ? 4.170 -3.541 -6.683 1.00 89.94 87 ILE A C 1
ATOM 688 O O . ILE A 1 87 ? 4.291 -2.776 -7.646 1.00 89.94 87 ILE A O 1
ATOM 692 N N . PHE A 1 88 ? 5.038 -4.526 -6.442 1.00 89.50 88 PHE A N 1
ATOM 693 C CA . PHE A 1 88 ? 6.225 -4.755 -7.268 1.00 89.50 88 PHE A CA 1
ATOM 694 C C . PHE A 1 88 ? 6.508 -6.244 -7.552 1.00 89.50 88 PHE A C 1
ATOM 696 O O . PHE A 1 88 ? 6.362 -7.073 -6.655 1.00 89.50 88 PHE A O 1
ATOM 703 N N . PRO A 1 89 ? 6.976 -6.593 -8.769 1.00 86.25 89 PRO A N 1
ATOM 704 C CA . PRO A 1 89 ? 7.207 -7.987 -9.175 1.00 86.25 89 PRO A CA 1
ATOM 705 C C . PRO A 1 89 ? 8.454 -8.638 -8.564 1.00 86.25 89 PRO A C 1
ATOM 707 O O . PRO A 1 89 ? 8.552 -9.861 -8.526 1.00 86.25 89 PRO A O 1
ATOM 710 N N . GLY A 1 90 ? 9.458 -7.848 -8.178 1.00 88.12 90 GLY A N 1
ATOM 711 C CA . GLY A 1 90 ? 10.728 -8.368 -7.666 1.00 88.12 90 GLY A CA 1
ATOM 712 C C . GLY A 1 90 ? 11.020 -7.881 -6.258 1.00 88.12 90 GLY A C 1
ATOM 713 O O . GLY A 1 90 ? 10.290 -8.216 -5.334 1.00 88.12 90 GLY A O 1
ATOM 714 N N . ASN A 1 91 ? 12.083 -7.092 -6.091 1.00 88.44 91 ASN A N 1
ATOM 715 C CA . ASN A 1 91 ? 12.554 -6.671 -4.773 1.00 88.44 91 ASN A CA 1
ATOM 716 C C . ASN A 1 91 ? 12.487 -5.155 -4.582 1.00 88.44 91 ASN A C 1
ATOM 718 O O . ASN A 1 91 ? 12.744 -4.364 -5.492 1.00 88.44 91 ASN A O 1
ATOM 722 N N . MET A 1 92 ? 12.230 -4.755 -3.343 1.00 89.75 92 MET A N 1
ATOM 723 C CA . MET A 1 92 ? 12.317 -3.370 -2.906 1.00 89.75 92 MET A CA 1
ATOM 724 C C . MET A 1 92 ? 13.745 -3.057 -2.443 1.00 89.75 92 MET A C 1
ATOM 726 O O . MET A 1 92 ? 14.291 -3.746 -1.577 1.00 89.75 92 MET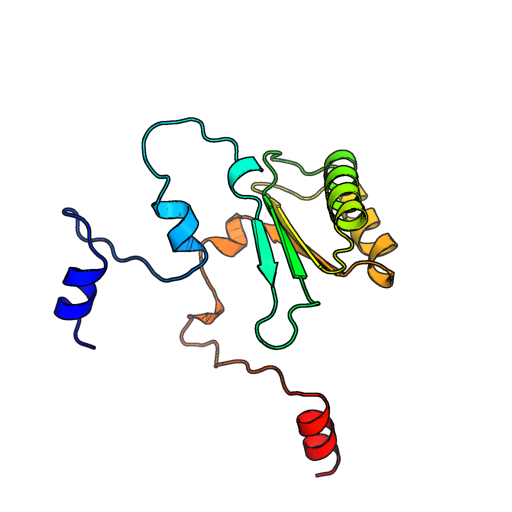 A O 1
ATOM 730 N N . THR A 1 93 ? 14.380 -2.017 -2.994 1.00 93.06 93 THR A N 1
ATOM 731 C CA . THR A 1 93 ? 15.737 -1.644 -2.554 1.00 93.06 93 THR A CA 1
ATOM 732 C C . THR A 1 93 ? 15.733 -1.083 -1.120 1.00 93.06 93 THR A C 1
ATOM 734 O O . THR A 1 93 ? 14.836 -0.310 -0.765 1.00 93.06 93 THR A O 1
ATOM 737 N N . PRO A 1 94 ? 16.757 -1.370 -0.287 1.00 91.94 94 PRO A N 1
ATOM 738 C CA . PRO A 1 94 ? 16.822 -0.857 1.087 1.00 91.94 94 PRO A CA 1
ATOM 739 C C . PRO A 1 94 ? 16.767 0.673 1.168 1.00 91.94 94 PRO A C 1
ATOM 741 O O . PRO A 1 94 ? 16.162 1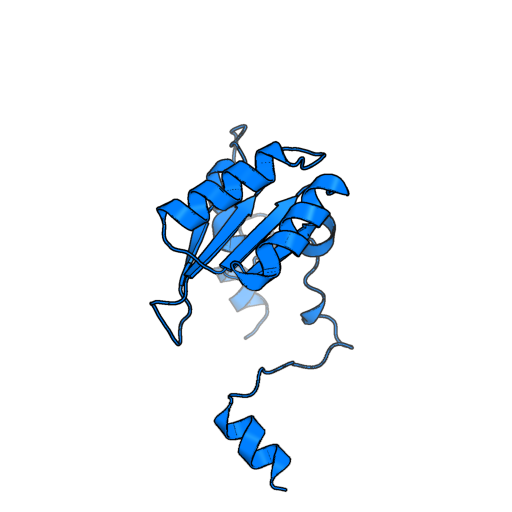.235 2.077 1.00 91.94 94 PRO A O 1
ATOM 744 N N . SER A 1 95 ? 17.365 1.363 0.194 1.00 92.69 95 SER A N 1
ATOM 745 C CA . SER A 1 95 ? 17.342 2.827 0.112 1.00 92.69 95 SER A CA 1
ATOM 746 C C . SER A 1 95 ? 15.933 3.382 -0.067 1.00 92.69 95 SER A C 1
ATOM 748 O O . SER A 1 95 ? 15.628 4.446 0.458 1.00 92.69 95 SER A O 1
ATOM 750 N N . ALA A 1 96 ? 15.067 2.675 -0.786 1.00 90.69 96 ALA A N 1
ATOM 751 C CA . ALA A 1 96 ? 13.701 3.116 -1.003 1.00 90.69 96 ALA A CA 1
ATOM 752 C C . ALA A 1 96 ? 12.780 2.755 0.178 1.00 90.69 96 ALA A C 1
ATOM 754 O O . ALA A 1 96 ? 11.945 3.576 0.548 1.00 90.69 96 ALA A O 1
ATOM 755 N N . ARG A 1 97 ? 13.030 1.641 0.884 1.00 91.12 97 ARG A N 1
ATOM 756 C CA . ARG A 1 97 ? 12.411 1.372 2.200 1.00 91.12 97 ARG A CA 1
ATOM 757 C C . ARG A 1 97 ? 12.711 2.457 3.232 1.00 91.12 97 ARG A C 1
ATOM 759 O O . ARG A 1 97 ? 11.832 2.851 3.991 1.00 91.12 97 ARG A O 1
ATOM 766 N N . LYS A 1 98 ? 13.935 3.000 3.232 1.00 92.19 98 LYS A N 1
ATOM 767 C CA . LYS A 1 98 ? 14.283 4.148 4.090 1.00 92.19 98 LYS A CA 1
ATOM 768 C C . LYS A 1 98 ? 13.425 5.378 3.791 1.00 92.19 98 LYS A C 1
ATOM 770 O O . LYS A 1 98 ? 13.093 6.106 4.717 1.00 92.19 98 LYS A O 1
ATOM 775 N N . VAL A 1 99 ? 13.056 5.605 2.528 1.00 89.06 99 VAL A N 1
ATOM 776 C CA . VAL A 1 99 ? 12.172 6.720 2.146 1.00 89.06 99 VAL A CA 1
ATOM 777 C C . VAL A 1 99 ? 10.757 6.497 2.675 1.00 89.06 99 VAL A C 1
ATOM 779 O O . VAL A 1 99 ? 10.186 7.427 3.234 1.00 89.06 99 VAL A O 1
ATOM 782 N N . ILE A 1 100 ? 10.227 5.273 2.572 1.00 89.38 100 ILE A N 1
ATOM 783 C CA . ILE A 1 100 ? 8.929 4.907 3.166 1.00 89.38 100 ILE A CA 1
ATOM 784 C C . ILE A 1 100 ? 8.939 5.186 4.674 1.00 89.38 100 ILE A C 1
ATOM 786 O O . ILE A 1 100 ? 8.063 5.879 5.182 1.00 89.38 100 ILE A O 1
ATOM 790 N N . ALA A 1 101 ? 9.971 4.719 5.381 1.00 89.56 101 ALA A N 1
ATOM 791 C CA . ALA A 1 101 ? 10.102 4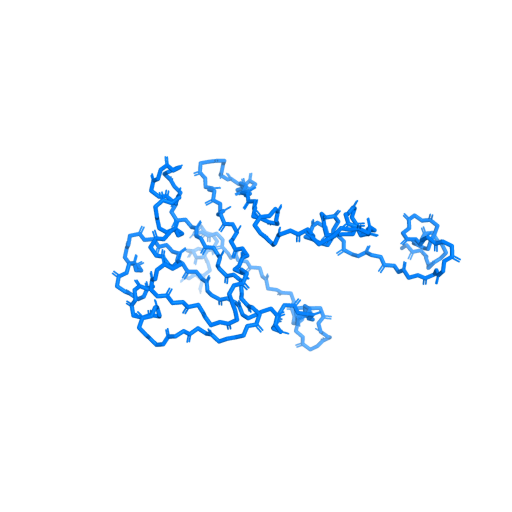.941 6.817 1.00 89.56 101 ALA A CA 1
ATOM 792 C C . ALA A 1 101 ? 10.225 6.434 7.174 1.00 89.56 101 ALA A C 1
ATOM 794 O O . ALA A 1 101 ? 9.577 6.892 8.112 1.00 89.56 101 ALA A O 1
ATOM 795 N N . ALA A 1 102 ? 11.006 7.206 6.412 1.00 89.81 102 ALA A N 1
ATOM 796 C CA . ALA A 1 102 ? 11.177 8.642 6.635 1.00 89.81 102 ALA A CA 1
ATOM 797 C C . ALA A 1 102 ? 9.879 9.435 6.421 1.00 89.81 102 ALA A C 1
ATOM 799 O O . ALA A 1 102 ? 9.626 10.399 7.136 1.00 89.81 102 ALA A O 1
ATOM 800 N N . MET A 1 103 ? 9.049 9.014 5.464 1.00 87.38 103 MET A N 1
ATOM 801 C CA . MET A 1 103 ? 7.784 9.676 5.137 1.00 87.38 103 MET A CA 1
ATOM 802 C C . MET A 1 103 ? 6.586 9.119 5.913 1.00 87.38 103 MET A C 1
ATOM 804 O O . MET A 1 103 ? 5.491 9.654 5.776 1.00 87.38 103 MET A O 1
ATOM 808 N N . SER A 1 104 ? 6.785 8.102 6.758 1.00 84.69 104 SER A N 1
ATOM 809 C CA . SER A 1 104 ? 5.718 7.419 7.508 1.00 84.69 104 SER A CA 1
ATOM 810 C C . SER A 1 104 ? 4.904 8.329 8.436 1.00 84.69 104 SER A C 1
ATOM 812 O O . SER A 1 104 ? 3.763 8.012 8.760 1.00 84.69 104 SER A O 1
ATOM 814 N N . GLN A 1 105 ? 5.472 9.465 8.858 1.00 86.06 105 GLN A N 1
ATOM 815 C CA . GLN A 1 105 ? 4.772 10.460 9.677 1.00 86.06 105 GLN A CA 1
ATOM 816 C C . GLN A 1 105 ? 3.763 11.292 8.874 1.00 86.06 105 GLN A C 1
ATOM 818 O O . GLN A 1 105 ? 2.778 11.756 9.440 1.00 86.06 105 GLN A O 1
ATOM 823 N N . GLN A 1 106 ? 4.015 11.494 7.578 1.00 87.06 106 GLN A N 1
ATOM 824 C CA . GLN A 1 106 ? 3.195 12.334 6.701 1.00 87.06 106 GLN A CA 1
ATOM 825 C C . GLN A 1 106 ? 2.286 11.502 5.791 1.00 87.06 106 GLN A C 1
ATOM 827 O O . GLN A 1 106 ? 1.135 11.868 5.568 1.00 87.06 106 GLN A O 1
ATOM 832 N N . TYR A 1 107 ? 2.796 10.383 5.279 1.00 88.25 107 TYR A N 1
ATOM 833 C CA . TYR A 1 107 ? 2.099 9.491 4.362 1.00 88.25 107 TYR A CA 1
ATOM 834 C C . TYR A 1 107 ? 2.097 8.070 4.909 1.00 88.25 107 TYR A C 1
ATOM 836 O O . TYR A 1 107 ? 3.120 7.550 5.356 1.00 88.25 107 TYR A O 1
ATOM 844 N N . ARG A 1 108 ? 0.953 7.399 4.797 1.00 89.50 108 ARG A N 1
ATOM 845 C CA . ARG A 1 108 ? 0.843 5.974 5.089 1.00 89.50 108 ARG A CA 1
ATOM 846 C C . ARG A 1 108 ? 1.088 5.188 3.807 1.00 89.50 108 ARG A C 1
ATOM 848 O O . ARG A 1 108 ? 0.187 5.032 2.983 1.00 89.50 108 ARG A O 1
ATOM 855 N N . LEU A 1 109 ? 2.327 4.734 3.648 1.00 90.81 109 LEU A N 1
ATOM 856 C CA . LEU A 1 109 ? 2.764 3.937 2.507 1.00 90.81 109 LEU A CA 1
ATOM 857 C C . LEU A 1 109 ? 2.932 2.474 2.905 1.00 90.81 109 LEU A C 1
ATOM 859 O O . LEU A 1 109 ? 3.631 2.172 3.871 1.00 90.81 109 LEU A O 1
ATOM 863 N N . GLU A 1 110 ? 2.323 1.580 2.135 1.00 90.31 110 GLU A N 1
ATOM 864 C CA . GLU A 1 110 ? 2.402 0.132 2.331 1.00 90.31 110 GLU A CA 1
ATOM 865 C C . GLU A 1 110 ? 3.024 -0.525 1.091 1.00 90.31 110 GLU A C 1
ATOM 867 O O . GLU A 1 110 ? 2.743 -0.129 -0.042 1.00 90.31 110 GLU A O 1
ATOM 872 N N . GLU A 1 111 ? 3.907 -1.502 1.302 1.00 90.25 111 GLU A N 1
ATOM 873 C CA . GLU A 1 111 ? 4.622 -2.203 0.233 1.00 90.25 111 GLU A CA 1
ATOM 874 C C . GLU A 1 111 ? 4.172 -3.666 0.165 1.00 90.25 111 GLU A C 1
ATOM 876 O O . GLU A 1 111 ? 4.103 -4.338 1.192 1.00 90.25 111 GLU A O 1
ATOM 881 N N . PHE A 1 112 ? 3.891 -4.161 -1.040 1.00 90.56 112 PHE A N 1
ATOM 882 C CA . PHE A 1 112 ? 3.522 -5.556 -1.274 1.00 90.56 112 PHE A CA 1
ATOM 883 C C . PHE A 1 112 ? 4.303 -6.127 -2.454 1.00 90.56 112 PHE A C 1
ATOM 885 O O . PHE A 1 112 ? 4.398 -5.506 -3.518 1.00 90.56 112 PHE A O 1
ATOM 892 N N . SER A 1 113 ? 4.844 -7.334 -2.285 1.00 88.81 113 SER A N 1
ATOM 893 C CA . SER A 1 113 ? 5.342 -8.094 -3.426 1.00 88.81 113 SER A CA 1
ATOM 894 C C . SER A 1 113 ? 4.159 -8.649 -4.214 1.00 88.81 113 SER A C 1
ATOM 896 O O . SER A 1 113 ? 3.181 -9.121 -3.640 1.00 88.81 113 SER A O 1
ATOM 898 N N . GLU A 1 114 ? 4.258 -8.645 -5.538 1.00 84.75 114 GLU A N 1
ATOM 899 C CA . GLU A 1 114 ? 3.269 -9.288 -6.406 1.00 84.75 114 GLU A CA 1
ATOM 900 C C . GLU A 1 114 ? 3.138 -10.784 -6.086 1.00 84.75 114 GLU A C 1
ATOM 902 O O . GLU A 1 114 ? 2.036 -11.322 -6.130 1.00 84.75 114 GLU A O 1
ATOM 907 N N . ALA A 1 115 ? 4.237 -11.430 -5.676 1.00 85.50 115 ALA A N 1
ATOM 908 C CA . ALA A 1 115 ? 4.240 -12.832 -5.267 1.00 85.50 115 ALA A CA 1
ATOM 909 C C . ALA A 1 115 ? 3.342 -13.094 -4.044 1.00 85.50 115 ALA A C 1
ATOM 911 O O . ALA A 1 115 ? 2.667 -14.122 -3.998 1.00 85.50 115 ALA A O 1
ATOM 912 N N . ASP A 1 116 ? 3.285 -12.154 -3.097 1.00 83.00 116 ASP A N 1
ATOM 913 C CA . ASP A 1 116 ? 2.469 -12.278 -1.882 1.00 83.00 116 ASP A CA 1
ATOM 914 C C . ASP A 1 116 ? 0.973 -12.094 -2.177 1.00 83.00 116 ASP A C 1
ATOM 916 O O . ASP A 1 116 ? 0.122 -12.616 -1.461 1.00 83.00 116 ASP A O 1
ATOM 920 N N . LEU A 1 117 ? 0.642 -11.371 -3.252 1.00 84.12 117 LEU A N 1
ATOM 921 C CA . LEU A 1 117 ? -0.735 -11.093 -3.665 1.00 84.12 117 LEU A CA 1
ATOM 922 C C . LEU A 1 117 ? -1.329 -12.174 -4.580 1.00 84.12 117 LEU A C 1
ATOM 924 O O . LEU A 1 117 ? -2.525 -12.128 -4.867 1.00 84.12 117 LEU A O 1
ATOM 928 N N . LEU A 1 118 ? -0.531 -13.157 -5.021 1.00 81.75 118 LEU A N 1
ATOM 929 C CA . LEU A 1 118 ? -1.002 -14.260 -5.872 1.00 81.75 118 LEU A CA 1
ATOM 930 C C . LEU A 1 118 ? -2.072 -15.116 -5.189 1.00 81.75 118 LEU A C 1
ATOM 932 O O . LEU A 1 118 ? -2.955 -15.653 -5.856 1.00 81.75 118 LEU A O 1
ATOM 936 N N . VAL A 1 119 ? -1.988 -15.260 -3.865 1.00 82.44 119 VAL A N 1
ATOM 937 C CA . VAL A 1 119 ? -2.938 -16.039 -3.071 1.00 82.44 119 VAL A CA 1
ATOM 938 C C . VAL A 1 119 ? -3.432 -15.183 -1.920 1.00 82.44 119 VAL A C 1
ATOM 940 O O . VAL A 1 119 ? -2.658 -14.750 -1.071 1.00 82.44 119 VAL A O 1
ATOM 943 N N . ASN A 1 120 ? -4.747 -14.984 -1.849 1.00 82.00 120 ASN A N 1
ATOM 944 C CA . ASN A 1 120 ? -5.335 -14.295 -0.714 1.00 82.00 120 ASN A CA 1
ATOM 945 C C . ASN A 1 120 ? -5.353 -15.209 0.521 1.00 82.00 120 ASN A C 1
ATOM 947 O O . ASN A 1 120 ? -6.240 -16.050 0.684 1.00 82.00 120 ASN A O 1
ATOM 951 N N . ILE A 1 121 ? -4.380 -15.013 1.410 1.00 84.69 121 ILE A N 1
ATOM 952 C CA . ILE A 1 121 ? -4.216 -15.815 2.627 1.00 84.69 121 ILE A CA 1
ATOM 953 C C . ILE A 1 121 ? -5.400 -15.711 3.599 1.00 84.69 121 ILE A C 1
ATOM 955 O O . ILE A 1 121 ? -5.589 -16.613 4.410 1.00 84.69 121 ILE A O 1
ATOM 959 N N . THR A 1 122 ? -6.233 -14.667 3.515 1.00 80.94 122 THR A N 1
ATOM 960 C CA . THR A 1 122 ? -7.382 -14.504 4.424 1.00 80.94 122 THR A CA 1
ATOM 961 C C . THR A 1 122 ? -8.507 -15.499 4.160 1.00 80.94 122 THR A C 1
ATOM 963 O O . THR A 1 122 ? -9.362 -15.692 5.014 1.00 80.94 122 THR A O 1
ATOM 966 N N . HIS A 1 123 ? -8.499 -16.156 2.998 1.00 81.38 123 HIS A N 1
ATOM 967 C CA . HIS A 1 123 ? -9.481 -17.181 2.638 1.00 81.38 123 HIS A CA 1
ATOM 968 C C . HIS A 1 123 ? -9.069 -18.580 3.108 1.00 81.38 123 HIS A C 1
ATOM 970 O O . HIS A 1 123 ? -9.783 -19.557 2.878 1.00 81.38 123 HIS A O 1
ATOM 976 N N . HIS A 1 124 ? -7.897 -18.699 3.731 1.00 88.31 124 HIS A N 1
ATOM 977 C CA . HIS A 1 124 ? -7.429 -19.964 4.260 1.00 88.31 124 HIS A CA 1
ATOM 978 C C . HIS A 1 124 ? -8.292 -20.403 5.451 1.00 88.31 124 HIS A C 1
ATOM 980 O O . HIS A 1 124 ? -8.627 -19.603 6.317 1.00 88.31 124 HIS A O 1
ATOM 986 N N . THR A 1 125 ? -8.601 -21.698 5.541 1.00 89.19 125 THR A N 1
ATOM 987 C CA . THR A 1 125 ? -9.511 -22.268 6.555 1.00 89.19 125 THR A CA 1
ATOM 988 C C . THR A 1 125 ? -9.068 -22.036 8.000 1.00 89.19 125 THR A C 1
ATOM 990 O O . THR A 1 125 ? -9.900 -21.975 8.899 1.00 89.19 125 THR A O 1
ATOM 993 N N . LEU A 1 126 ? -7.758 -21.911 8.226 1.00 92.12 126 LEU A N 1
ATOM 994 C CA . LEU A 1 126 ? -7.175 -21.633 9.545 1.00 92.12 126 LEU A CA 1
ATOM 995 C C . LEU A 1 126 ? -7.137 -20.141 9.904 1.00 92.12 126 LEU A C 1
ATOM 997 O O . LEU A 1 126 ? -6.735 -19.807 11.016 1.00 92.12 126 LEU A O 1
ATOM 1001 N N . VAL A 1 127 ? -7.508 -19.246 8.985 1.00 88.94 127 VAL A N 1
ATOM 1002 C CA . VAL A 1 127 ? -7.528 -17.803 9.234 1.00 88.94 127 VAL A CA 1
ATOM 1003 C C . VAL A 1 127 ? -8.974 -17.394 9.533 1.00 88.94 127 VAL A C 1
ATOM 1005 O O . VAL A 1 127 ? -9.816 -17.456 8.638 1.00 88.94 127 VAL A O 1
ATOM 1008 N N . PRO A 1 128 ? -9.305 -17.011 10.782 1.00 92.56 128 PRO A N 1
ATOM 1009 C CA . PRO A 1 128 ? -10.650 -16.553 11.113 1.00 92.56 128 PRO A CA 1
ATOM 1010 C C . PRO A 1 128 ? -10.947 -15.198 10.457 1.00 92.56 128 PRO A C 1
ATOM 1012 O O . PRO A 1 128 ? -10.051 -14.499 9.977 1.00 92.56 128 PRO A O 1
ATOM 1015 N N . LEU A 1 129 ? -12.219 -14.801 10.460 1.00 88.62 129 LEU A N 1
ATOM 1016 C CA . LEU A 1 129 ? -12.619 -13.477 9.994 1.00 88.62 129 LEU A CA 1
ATOM 1017 C C . LEU A 1 129 ? -12.063 -12.399 10.938 1.00 88.62 129 LEU A C 1
ATOM 1019 O O . LEU A 1 129 ? -12.234 -12.487 12.153 1.00 88.62 129 LEU A O 1
ATOM 1023 N N . HIS A 1 130 ? -11.405 -11.387 10.370 1.00 88.62 130 HIS A N 1
ATOM 1024 C CA . HIS A 1 130 ? -10.861 -10.253 11.114 1.00 88.62 130 HIS A CA 1
ATOM 1025 C C . HIS A 1 130 ? -11.682 -8.999 10.807 1.00 88.62 130 HIS A C 1
ATOM 1027 O O . HIS A 1 130 ? -11.749 -8.577 9.653 1.00 88.62 130 HIS A O 1
ATOM 1033 N N . GLU A 1 131 ? -12.267 -8.388 11.836 1.00 86.75 131 GLU A N 1
ATOM 1034 C CA . GLU A 1 131 ? -13.029 -7.140 11.724 1.00 86.75 131 GLU A CA 1
ATOM 1035 C C . GLU A 1 131 ? -12.321 -6.013 12.482 1.00 86.75 131 GLU A C 1
ATOM 1037 O O . GLU A 1 131 ? -11.870 -6.183 13.618 1.00 86.75 131 GLU A O 1
ATOM 1042 N N . VAL A 1 132 ? -12.201 -4.846 11.844 1.00 85.69 132 VAL A N 1
ATOM 1043 C CA . VAL A 1 132 ? -11.590 -3.666 12.463 1.00 85.69 132 VAL A CA 1
ATOM 1044 C C . VAL A 1 132 ? -12.638 -2.960 13.315 1.00 85.69 132 VAL A C 1
ATOM 1046 O O . VAL A 1 132 ? -13.652 -2.496 12.803 1.00 85.69 132 VAL A O 1
ATOM 1049 N N . LEU A 1 133 ? -12.376 -2.850 14.617 1.00 85.88 133 LEU A N 1
ATOM 1050 C CA . LEU A 1 133 ? -13.260 -2.143 15.542 1.00 85.88 133 LEU A CA 1
ATOM 1051 C C . LEU A 1 133 ? -13.196 -0.629 15.330 1.00 85.88 133 LEU A C 1
ATOM 1053 O O . LEU A 1 133 ? -12.117 -0.047 15.176 1.00 85.88 133 LEU A O 1
ATOM 1057 N N . THR A 1 134 ? -14.352 0.020 15.427 1.00 87.81 134 THR A N 1
ATOM 1058 C CA . THR A 1 134 ? -14.431 1.483 15.469 1.00 87.81 134 THR A CA 1
ATOM 1059 C C . THR A 1 134 ? -13.841 2.040 16.774 1.00 87.81 134 THR A C 1
ATOM 1061 O O . THR A 1 134 ? -13.752 1.327 17.782 1.00 87.81 134 THR A O 1
ATOM 1064 N N . PRO A 1 135 ? -13.445 3.328 16.813 1.00 87.44 135 PRO A N 1
ATOM 1065 C CA . PRO A 1 135 ? -12.932 3.949 18.034 1.00 87.44 135 PRO A CA 1
ATOM 1066 C C . PRO A 1 135 ? -13.918 3.898 19.209 1.00 87.44 135 PRO A C 1
ATOM 1068 O O . PRO A 1 135 ? -13.484 3.825 20.357 1.00 87.44 135 PRO A O 1
ATOM 1071 N N . GLU A 1 136 ? -15.223 3.931 18.928 1.00 89.44 136 GLU A N 1
ATOM 1072 C CA . GLU A 1 136 ? -16.295 3.829 19.924 1.00 89.44 136 GLU A CA 1
ATOM 1073 C C . GLU A 1 136 ? -16.374 2.411 20.493 1.00 89.44 136 GLU A C 1
ATOM 1075 O O . GLU A 1 136 ? -16.167 2.224 21.689 1.00 89.44 136 GLU A O 1
ATOM 1080 N N . GLN A 1 137 ? -16.500 1.399 19.626 1.00 89.81 137 GLN A N 1
ATOM 1081 C CA . GLN A 1 137 ? -16.494 -0.013 20.035 1.00 89.81 137 GLN A CA 1
ATOM 1082 C C . GLN A 1 137 ? -15.231 -0.387 20.816 1.00 89.81 137 GLN A C 1
ATOM 1084 O O . GLN A 1 137 ? -15.288 -1.154 21.775 1.00 89.81 137 GLN A O 1
ATOM 1089 N N . LYS A 1 138 ? -14.075 0.167 20.431 1.00 91.19 138 LYS A N 1
ATOM 1090 C CA . LYS A 1 138 ? -12.819 -0.040 21.154 1.00 91.19 138 LYS A CA 1
ATOM 1091 C C . LYS A 1 138 ? -12.867 0.548 22.566 1.00 91.19 138 LYS A C 1
ATOM 1093 O O . LYS A 1 138 ? -12.356 -0.086 23.484 1.00 91.19 138 LYS A O 1
ATOM 1098 N N . LYS A 1 139 ? -13.436 1.745 22.754 1.00 92.31 139 LYS A N 1
ATOM 1099 C CA . LYS A 1 139 ? -13.590 2.350 24.089 1.00 92.31 139 LYS A CA 1
ATOM 1100 C C . LYS A 1 139 ? -14.524 1.516 24.958 1.00 92.31 139 LYS A C 1
ATOM 1102 O O . LYS A 1 139 ? -14.155 1.214 26.087 1.00 92.31 139 LYS A O 1
ATOM 1107 N N . ASP A 1 140 ? -15.659 1.093 24.412 1.00 93.69 140 ASP A N 1
ATOM 1108 C CA . ASP A 1 140 ? -16.638 0.270 25.129 1.00 93.69 140 ASP A CA 1
ATOM 1109 C C . ASP A 1 140 ? -16.051 -1.083 25.545 1.00 93.69 140 ASP A C 1
ATOM 1111 O O . ASP A 1 140 ? -16.303 -1.568 26.646 1.00 93.69 140 ASP A O 1
ATOM 1115 N N . LEU A 1 141 ? -15.226 -1.686 24.683 1.00 92.62 141 LEU A N 1
ATOM 1116 C CA . LEU A 1 141 ? -14.544 -2.947 24.971 1.00 92.62 141 LEU A CA 1
ATOM 1117 C C . LEU A 1 141 ? -13.489 -2.805 26.074 1.00 92.62 141 LEU A C 1
ATOM 1119 O O . LEU A 1 141 ? -13.321 -3.730 26.856 1.00 92.62 141 LEU A O 1
ATOM 1123 N N . LEU A 1 142 ? -12.794 -1.666 26.147 1.00 92.75 142 LEU A N 1
ATOM 1124 C CA . LEU A 1 142 ? -11.786 -1.391 27.180 1.00 92.75 142 LEU A CA 1
ATOM 1125 C C . LEU A 1 142 ? -12.386 -0.963 28.528 1.00 92.75 142 LEU A C 1
ATOM 1127 O O . LEU A 1 142 ? -11.676 -0.963 29.530 1.00 92.75 142 LEU A O 1
ATOM 1131 N N . GLN A 1 143 ? -13.651 -0.539 28.549 1.00 89.62 143 GLN A N 1
ATOM 1132 C CA . GLN A 1 143 ? -14.373 -0.179 29.773 1.00 89.62 143 GLN A CA 1
ATOM 1133 C C . GLN A 1 143 ? -15.030 -1.383 30.466 1.00 89.62 143 GLN A C 1
ATOM 1135 O O . GLN A 1 143 ? -15.513 -1.236 31.589 1.00 89.62 143 GLN A O 1
ATOM 1140 N N . LYS A 1 144 ? -15.060 -2.545 29.808 1.00 63.53 144 LYS A N 1
ATOM 1141 C CA . LYS A 1 144 ? -15.476 -3.827 30.388 1.00 63.53 144 LYS A CA 1
ATOM 1142 C C . LYS A 1 144 ? -14.293 -4.554 31.012 1.00 63.53 144 LYS A C 1
ATOM 1144 O O . LYS A 1 144 ? -14.531 -5.207 32.051 1.00 63.53 144 LYS A O 1
#

Radius of gyration: 18.87 Å; chains: 1; bounding box: 43×41×57 Å